Protein AF-A0A078IYN8-F1 (afdb_monomer)

InterPro domains:
  IPR001810 F-box domain [PF00646] (22-56)
  IPR036047 F-box-like domain superfamily [SSF81383] (9-56)
  IPR051304 SCF Complex F-box Domain-containing Protein [PTHR47123] (20-88)

pLDDT: m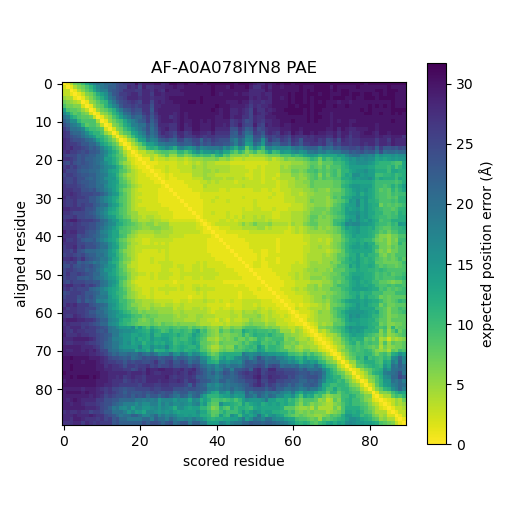ean 75.63, std 15.88, range [42.06, 94.81]

Foldseek 3Di:
DDDDDDDDDPDDDDPDVCLDPPVPDDPVVLVVVQVVCPDLVVLVVQLVSDVVSVVSRDRDVQVVDQKHWDQPPDDPPDDRPDTDIHHDDD

Structure (mmCIF, N/CA/C/O backbone):
data_AF-A0A078IYN8-F1
#
_entry.id   AF-A0A078IYN8-F1
#
loop_
_atom_site.group_PDB
_atom_site.id
_atom_site.type_symbol
_atom_site.label_atom_id
_atom_site.label_alt_id
_atom_site.label_comp_id
_atom_site.label_asym_id
_atom_site.label_entity_id
_atom_site.label_seq_id
_atom_site.pdbx_PDB_ins_code
_atom_site.Cartn_x
_atom_site.Cartn_y
_atom_site.Cartn_z
_atom_site.occupancy
_atom_site.B_iso_or_equiv
_atom_site.auth_seq_id
_atom_site.auth_comp_id
_atom_site.auth_asym_id
_atom_site.auth_atom_id
_atom_site.pdbx_PDB_model_num
ATOM 1 N N . MET A 1 1 ? -38.616 6.834 42.557 1.00 42.06 1 MET A N 1
ATOM 2 C CA . MET A 1 1 ? -38.661 6.454 41.132 1.00 42.06 1 MET A CA 1
ATOM 3 C C . MET A 1 1 ? -37.234 6.128 40.741 1.00 42.06 1 MET A C 1
ATOM 5 O O . MET A 1 1 ? -36.465 7.046 40.502 1.00 42.06 1 MET A O 1
ATOM 9 N N . SER A 1 2 ? -36.852 4.859 40.854 1.00 43.44 2 SER A N 1
ATOM 10 C CA . SER A 1 2 ? -35.492 4.397 40.563 1.00 43.44 2 SER A CA 1
ATOM 11 C C . SER A 1 2 ? -35.449 3.889 39.127 1.00 43.44 2 SER A C 1
ATOM 13 O O . SER A 1 2 ? -36.297 3.083 38.748 1.00 43.44 2 SER A O 1
ATOM 15 N N . GLU A 1 3 ? -34.502 4.391 38.337 1.00 53.53 3 GLU A N 1
ATOM 16 C CA . GLU A 1 3 ? -34.233 3.916 36.978 1.00 53.53 3 GLU A CA 1
ATOM 17 C C . GLU A 1 3 ? -33.755 2.453 36.972 1.00 53.53 3 GLU A C 1
ATOM 19 O O . GLU A 1 3 ? -33.043 2.047 37.898 1.00 53.53 3 GLU A O 1
ATOM 24 N N . PRO A 1 4 ? -34.093 1.649 35.946 1.00 60.03 4 PRO A N 1
ATOM 25 C CA . PRO A 1 4 ? -33.519 0.324 35.779 1.00 60.03 4 PRO A CA 1
ATOM 26 C C . PRO A 1 4 ? -32.183 0.397 35.010 1.00 60.03 4 PRO A C 1
ATOM 28 O O . PRO A 1 4 ? -32.055 1.184 34.069 1.00 60.03 4 PRO A O 1
ATOM 31 N N . PRO A 1 5 ? -31.182 -0.433 35.358 1.00 50.81 5 PRO A N 1
ATOM 32 C CA . PRO A 1 5 ? -29.902 -0.456 34.670 1.00 50.81 5 PRO A CA 1
ATOM 33 C C . PRO A 1 5 ? -29.836 -1.532 33.574 1.00 50.81 5 PRO A C 1
ATOM 35 O O . PRO A 1 5 ? -30.320 -2.642 33.751 1.00 50.81 5 PRO A O 1
ATOM 38 N N . SER A 1 6 ? -29.070 -1.199 32.530 1.00 55.69 6 SER A N 1
ATOM 39 C CA . SER A 1 6 ? -28.234 -2.082 31.697 1.00 55.69 6 SER A CA 1
ATOM 40 C C . SER A 1 6 ? -28.887 -3.204 30.890 1.00 55.69 6 SER A C 1
ATOM 42 O O . SER A 1 6 ? -29.319 -4.194 31.451 1.00 55.69 6 SER A O 1
ATOM 44 N N . GLU A 1 7 ? -28.681 -3.173 29.570 1.00 50.38 7 GLU A N 1
ATOM 45 C CA . GLU A 1 7 ? -28.389 -4.389 28.797 1.00 50.38 7 GLU A CA 1
ATOM 46 C C . GLU A 1 7 ? -27.500 -4.045 27.588 1.00 50.38 7 GLU A C 1
ATOM 48 O O . GLU A 1 7 ? -27.936 -3.516 26.565 1.00 50.38 7 GLU A O 1
ATOM 53 N N . LYS A 1 8 ? -26.196 -4.316 27.731 1.00 51.84 8 LYS A N 1
ATOM 54 C CA . LYS A 1 8 ? -25.231 -4.311 26.628 1.00 51.84 8 LYS A CA 1
ATOM 55 C C . LYS A 1 8 ? -25.544 -5.511 25.732 1.00 51.84 8 LYS A C 1
ATOM 57 O O . LYS A 1 8 ? -25.305 -6.647 26.134 1.00 51.84 8 LYS A O 1
ATOM 62 N N . LYS A 1 9 ? -26.027 -5.280 24.509 1.00 49.53 9 LYS A N 1
ATOM 63 C CA . LYS A 1 9 ? -26.115 -6.341 23.499 1.00 49.53 9 LYS A CA 1
ATOM 64 C C . LYS A 1 9 ? -24.727 -6.673 22.955 1.00 49.53 9 LYS A C 1
ATOM 66 O O . LYS A 1 9 ? -24.265 -6.069 21.994 1.00 49.53 9 LYS A O 1
ATOM 71 N N . ALA A 1 10 ? -24.092 -7.678 23.547 1.00 55.81 10 ALA A N 1
ATOM 72 C CA . ALA A 1 10 ? -23.156 -8.517 22.814 1.00 55.81 10 ALA A CA 1
ATOM 73 C C . ALA A 1 10 ? -23.977 -9.366 21.829 1.00 55.81 10 ALA A C 1
ATOM 75 O O . ALA A 1 10 ? -24.845 -10.127 22.250 1.00 55.81 10 ALA A O 1
ATOM 76 N N . SER A 1 11 ? -23.749 -9.204 20.525 1.00 52.66 11 SER A N 1
ATOM 77 C CA . SER A 1 11 ? -24.328 -10.087 19.504 1.00 52.66 11 SER A CA 1
ATOM 78 C C . SER A 1 11 ? -23.228 -10.965 18.923 1.00 52.66 11 SER A C 1
ATOM 80 O O . SER A 1 11 ? -22.184 -10.476 18.496 1.00 52.66 11 SER A O 1
ATOM 82 N N . LEU A 1 12 ? -23.478 -12.271 18.990 1.00 53.50 12 LEU A N 1
ATOM 83 C CA . LEU A 1 12 ? -22.589 -13.369 18.646 1.00 53.50 12 LEU A CA 1
ATOM 84 C C . LEU A 1 12 ? -22.318 -13.476 17.135 1.00 53.50 12 LEU A C 1
ATOM 86 O O . LEU A 1 12 ? -23.240 -13.497 16.328 1.00 53.50 12 LEU A O 1
ATOM 90 N N . SER A 1 13 ? -21.034 -13.647 16.809 1.00 53.03 13 SER A N 1
ATOM 91 C CA . SER A 1 13 ? -20.460 -14.717 15.973 1.00 53.03 13 SER A CA 1
ATOM 92 C C . SER A 1 13 ? -21.348 -15.343 14.877 1.00 53.03 13 SER A C 1
ATOM 94 O O . SER A 1 13 ? -21.958 -16.391 15.089 1.00 53.03 13 SER A O 1
ATOM 96 N N . SER A 1 14 ? -21.262 -14.805 13.658 1.00 52.34 14 SER A N 1
ATOM 97 C CA . SER A 1 14 ? -21.426 -15.588 12.423 1.00 52.34 14 SER A CA 1
ATOM 98 C C . SER A 1 14 ? -20.062 -16.146 12.022 1.00 52.34 14 SER A C 1
ATOM 100 O O . SER A 1 14 ? -19.112 -15.376 11.888 1.00 52.34 14 SER A O 1
ATOM 102 N N . SER A 1 15 ? -19.955 -17.457 11.789 1.00 57.31 15 SER A N 1
ATOM 103 C CA . SER A 1 15 ? -18.751 -18.108 11.248 1.00 57.31 15 SER A CA 1
ATOM 104 C C . SER A 1 15 ? -18.569 -17.798 9.752 1.00 57.31 15 SER A C 1
ATOM 106 O O . SER A 1 15 ? -18.544 -18.687 8.902 1.00 57.31 15 SER A O 1
ATOM 108 N N . SER A 1 16 ? -18.479 -16.511 9.424 1.00 58.09 16 SER A N 1
ATOM 109 C CA . SER A 1 16 ? -17.760 -16.037 8.246 1.00 58.09 16 SER A CA 1
ATOM 110 C C . SER A 1 16 ? -16.299 -16.432 8.437 1.00 58.09 16 SER A C 1
ATOM 112 O O . SER A 1 16 ? -15.856 -16.506 9.585 1.00 58.09 16 SER A O 1
ATOM 114 N N . SER A 1 17 ? -15.532 -16.674 7.370 1.00 59.62 17 SER A N 1
ATOM 115 C CA . SER A 1 17 ? -14.072 -16.704 7.503 1.00 59.62 17 SER A CA 1
ATOM 116 C C . SER A 1 17 ? -13.679 -15.485 8.339 1.00 59.62 17 SER A C 1
ATOM 118 O O . SER A 1 17 ? -14.008 -14.353 7.976 1.00 59.62 17 SER A O 1
ATOM 120 N N . MET A 1 18 ? -13.158 -15.721 9.547 1.00 70.19 18 MET A N 1
ATOM 121 C CA . MET A 1 18 ? -12.839 -14.647 10.478 1.00 70.19 18 MET A CA 1
ATOM 122 C C . MET A 1 18 ? -11.614 -13.963 9.899 1.00 70.19 18 MET A C 1
ATOM 124 O O . MET A 1 18 ? -10.487 -14.311 10.236 1.00 70.19 18 MET A O 1
ATOM 128 N N . VAL A 1 19 ? -11.832 -13.058 8.945 1.00 75.00 19 VAL A N 1
ATOM 129 C CA . VAL A 1 19 ? -10.800 -12.133 8.513 1.00 75.00 19 VAL A CA 1
ATOM 130 C C . VAL A 1 19 ? -10.439 -11.368 9.780 1.00 75.00 19 VAL A C 1
ATOM 132 O O . VAL A 1 19 ? -11.318 -10.713 10.348 1.00 75.00 19 VAL A O 1
ATOM 135 N N . PRO A 1 20 ? -9.210 -11.528 10.293 1.00 82.56 20 PRO A N 1
ATOM 136 C CA . PRO A 1 20 ? -8.825 -10.849 11.510 1.00 82.56 20 PRO A CA 1
ATOM 137 C C . PRO A 1 20 ? -8.944 -9.345 11.280 1.00 82.56 20 PRO A C 1
ATOM 139 O O . PRO A 1 20 ? -8.573 -8.830 10.221 1.00 82.56 20 PRO A O 1
ATOM 142 N N . ASP A 1 21 ? -9.496 -8.647 12.268 1.00 88.56 21 ASP A N 1
ATOM 143 C CA . ASP A 1 21 ? -9.626 -7.200 12.217 1.00 88.56 21 ASP A CA 1
ATOM 144 C C . ASP A 1 21 ? -8.253 -6.551 12.438 1.00 88.56 21 ASP A C 1
ATOM 146 O O . ASP A 1 21 ? -7.855 -6.218 13.554 1.00 88.56 21 ASP A O 1
ATOM 150 N N . TRP A 1 22 ? -7.504 -6.376 11.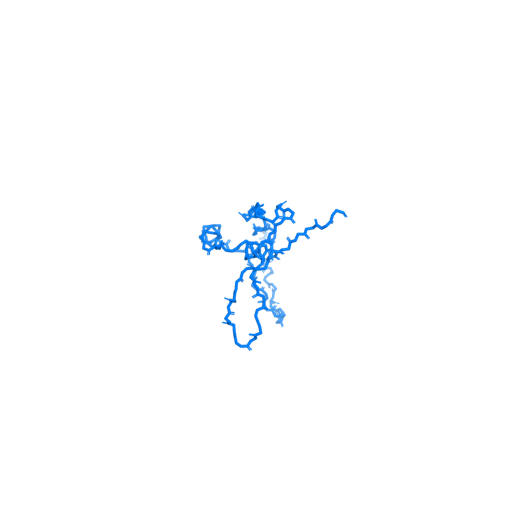347 1.00 89.94 22 TRP A N 1
ATOM 151 C CA . TRP A 1 22 ? -6.180 -5.750 11.349 1.00 89.94 22 TRP A CA 1
ATOM 152 C C . TRP A 1 22 ? -6.194 -4.273 11.764 1.00 89.94 22 TRP A C 1
ATOM 154 O O . TRP A 1 22 ? -5.121 -3.697 11.954 1.00 89.94 22 TRP A O 1
ATOM 164 N N . THR A 1 23 ? -7.373 -3.652 11.910 1.00 88.94 23 THR A N 1
ATOM 165 C CA . THR A 1 23 ? -7.488 -2.290 12.457 1.00 88.94 23 THR A CA 1
ATOM 166 C C . THR A 1 23 ? -7.220 -2.240 13.961 1.00 88.94 23 THR A C 1
ATOM 168 O O . THR A 1 23 ? -6.879 -1.180 14.474 1.00 88.94 23 THR A O 1
ATOM 171 N N . GLN A 1 24 ? -7.308 -3.379 14.657 1.00 90.25 24 GLN A N 1
ATOM 172 C CA . GLN A 1 24 ? -7.046 -3.493 16.096 1.00 90.25 24 GLN A CA 1
ATOM 173 C C . GLN A 1 24 ? -5.567 -3.725 16.425 1.00 90.25 24 GLN A C 1
ATOM 175 O O . GLN A 1 24 ? -5.212 -3.833 17.599 1.00 90.25 24 GLN A O 1
ATOM 180 N N . LEU A 1 25 ? -4.699 -3.837 15.414 1.00 91.00 25 LEU A N 1
ATOM 181 C CA . LEU A 1 25 ? -3.269 -4.002 15.642 1.00 91.00 25 LEU A CA 1
ATOM 182 C C . LEU A 1 25 ? -2.693 -2.713 16.264 1.00 91.00 25 LEU A C 1
ATOM 184 O O . LEU A 1 25 ? -2.857 -1.646 15.671 1.00 91.00 25 LEU A O 1
ATOM 188 N N . PRO A 1 26 ? -1.98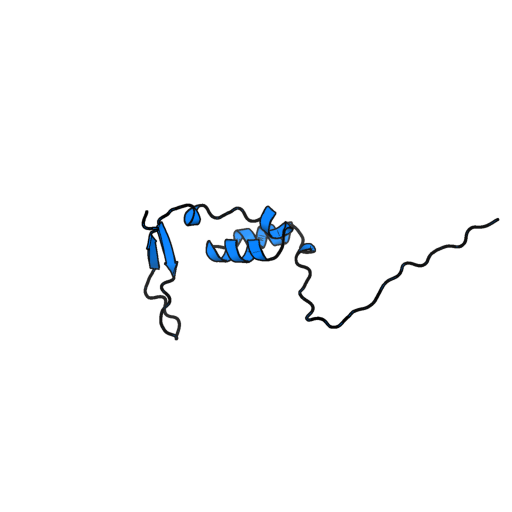9 -2.796 17.410 1.00 92.19 26 PRO A N 1
ATOM 189 C CA . PRO A 1 26 ? -1.298 -1.656 17.999 1.00 92.19 26 PRO A CA 1
ATOM 190 C C . PRO A 1 26 ? -0.336 -0.982 17.018 1.00 92.19 26 PRO A C 1
ATOM 192 O O . PRO A 1 26 ? 0.354 -1.645 16.235 1.00 92.19 26 PRO A O 1
ATOM 195 N N . GLU A 1 27 ? -0.263 0.343 17.091 1.00 90.25 27 GLU A N 1
ATOM 196 C CA . GLU A 1 27 ? 0.539 1.156 16.179 1.00 90.25 27 GLU A CA 1
ATOM 197 C C . GLU A 1 27 ? 2.042 0.856 16.307 1.00 90.25 27 GLU A C 1
ATOM 199 O O . GLU A 1 27 ? 2.772 0.897 15.316 1.00 90.25 27 GLU A O 1
ATOM 204 N N . GLU A 1 28 ? 2.511 0.470 17.493 1.00 92.94 28 GLU A N 1
ATOM 205 C CA . GLU A 1 28 ? 3.899 0.077 17.740 1.00 92.94 28 GLU A CA 1
ATOM 206 C C . GLU A 1 28 ? 4.277 -1.175 16.938 1.00 92.94 28 GLU A C 1
ATOM 208 O O . GLU A 1 28 ? 5.350 -1.236 16.335 1.00 92.94 28 GLU A O 1
ATOM 213 N N . LEU A 1 29 ? 3.375 -2.161 16.866 1.00 93.38 29 LEU A N 1
ATOM 214 C CA . LEU A 1 29 ? 3.589 -3.366 16.061 1.00 93.38 29 LEU A CA 1
ATOM 215 C C . LEU A 1 29 ? 3.549 -3.046 14.568 1.00 93.38 29 LEU A C 1
ATOM 217 O O . LEU A 1 29 ? 4.331 -3.602 13.797 1.00 93.38 29 LEU A O 1
ATOM 221 N N . LEU A 1 30 ? 2.675 -2.127 14.158 1.00 92.31 30 LEU A N 1
ATOM 222 C CA . LEU A 1 30 ? 2.576 -1.684 12.772 1.00 92.31 30 LEU A CA 1
ATOM 223 C C . LEU A 1 30 ? 3.875 -1.010 12.295 1.00 92.31 30 LEU A C 1
ATOM 225 O O . LEU A 1 30 ? 4.335 -1.272 11.182 1.00 92.31 30 LEU A O 1
ATOM 229 N N . HIS A 1 31 ? 4.508 -0.212 13.159 1.00 91.06 31 HIS A N 1
ATOM 230 C CA . HIS A 1 31 ? 5.827 0.372 12.907 1.00 91.06 31 HIS A CA 1
ATOM 231 C C . HIS A 1 31 ? 6.931 -0.687 12.831 1.00 91.06 31 HIS A C 1
ATOM 233 O O . HIS A 1 31 ? 7.743 -0.653 11.909 1.00 91.06 31 HIS A O 1
ATOM 239 N N . ILE A 1 32 ? 6.925 -1.685 13.719 1.00 93.88 32 ILE A N 1
ATOM 240 C CA . ILE A 1 32 ? 7.892 -2.793 13.649 1.00 93.88 32 ILE A CA 1
ATOM 241 C C . ILE A 1 32 ? 7.748 -3.559 12.327 1.00 93.88 32 ILE A C 1
ATOM 243 O O . ILE A 1 32 ? 8.750 -3.868 11.684 1.00 93.88 32 ILE A O 1
ATOM 247 N N . ILE A 1 33 ? 6.517 -3.840 11.886 1.00 93.00 33 ILE A N 1
ATOM 248 C CA . ILE A 1 33 ? 6.256 -4.498 10.596 1.00 93.00 33 ILE A CA 1
ATOM 249 C C . ILE A 1 33 ? 6.799 -3.645 9.445 1.00 93.00 33 ILE A C 1
ATOM 251 O O . ILE A 1 33 ? 7.470 -4.171 8.558 1.00 93.00 33 ILE A O 1
ATOM 255 N N . LYS A 1 34 ? 6.559 -2.331 9.474 1.00 89.12 34 LYS A N 1
ATOM 256 C CA . LYS A 1 34 ? 7.093 -1.374 8.495 1.00 89.12 34 LYS A CA 1
ATOM 257 C C . LYS A 1 34 ? 8.605 -1.431 8.374 1.00 89.12 34 LYS A C 1
ATOM 259 O O . LYS A 1 34 ? 9.098 -1.502 7.253 1.00 89.12 34 LYS A O 1
ATOM 264 N N . ASP A 1 35 ? 9.318 -1.496 9.487 1.00 90.31 35 ASP A N 1
ATOM 265 C CA . ASP A 1 35 ? 10.783 -1.546 9.480 1.00 90.31 35 ASP A CA 1
ATOM 266 C C . ASP A 1 35 ? 11.343 -2.897 9.005 1.00 90.31 35 ASP A C 1
ATOM 268 O O . ASP A 1 35 ? 12.527 -3.003 8.682 1.00 90.31 35 ASP A O 1
ATOM 272 N N . LYS A 1 36 ? 10.513 -3.947 8.954 1.00 91.62 36 LYS A N 1
ATOM 273 C CA . LYS A 1 36 ? 10.884 -5.273 8.428 1.00 91.62 36 LYS A CA 1
ATOM 274 C C . LYS A 1 36 ? 10.489 -5.482 6.965 1.00 91.62 36 LYS A C 1
ATOM 276 O O . LYS A 1 36 ? 10.886 -6.477 6.362 1.00 91.62 36 LYS A O 1
ATOM 281 N N . LEU A 1 37 ? 9.720 -4.569 6.376 1.00 89.56 37 LEU A N 1
ATOM 282 C CA . LEU A 1 37 ? 9.283 -4.650 4.984 1.00 89.56 37 LEU A CA 1
ATOM 283 C C . LEU A 1 37 ? 10.347 -4.060 4.050 1.00 89.56 37 LEU A C 1
ATOM 285 O O . LEU A 1 37 ? 10.267 -2.909 3.636 1.00 89.56 37 LEU A O 1
ATOM 289 N N . GLU A 1 38 ? 11.334 -4.877 3.684 1.00 82.94 38 GLU A N 1
ATOM 290 C CA . GLU A 1 38 ? 12.443 -4.449 2.814 1.00 82.94 38 GLU A CA 1
ATOM 291 C C . GLU A 1 38 ? 12.014 -4.215 1.353 1.00 82.94 38 GLU A C 1
ATOM 293 O O . GLU A 1 38 ? 12.566 -3.362 0.658 1.00 82.94 38 GLU A O 1
ATOM 298 N N . HIS A 1 39 ? 11.017 -4.961 0.863 1.00 84.38 39 HIS A N 1
ATOM 299 C CA . HIS A 1 39 ? 10.601 -4.908 -0.539 1.00 84.38 39 HIS A CA 1
ATOM 300 C C . HIS A 1 39 ? 9.416 -3.961 -0.764 1.00 84.38 39 HIS A C 1
ATOM 302 O O . HIS A 1 39 ? 8.385 -4.064 -0.093 1.00 84.38 39 HIS A O 1
ATOM 308 N N . CYS A 1 40 ? 9.512 -3.085 -1.772 1.00 85.75 40 CYS A N 1
ATOM 309 C CA . CYS A 1 40 ? 8.479 -2.085 -2.069 1.00 85.75 40 CYS A CA 1
ATOM 310 C C . CYS A 1 40 ? 7.106 -2.699 -2.392 1.00 85.75 40 CYS A C 1
ATOM 312 O O . CYS A 1 40 ? 6.083 -2.114 -2.041 1.00 85.75 40 CYS A O 1
ATOM 314 N N . PHE A 1 41 ? 7.057 -3.895 -2.986 1.00 86.44 41 PHE A N 1
ATOM 315 C CA . PHE A 1 41 ? 5.794 -4.599 -3.234 1.00 86.44 41 PHE A CA 1
ATOM 316 C C . PHE A 1 41 ? 5.114 -5.038 -1.943 1.00 86.44 41 PHE A C 1
ATOM 318 O O . PHE A 1 41 ? 3.898 -4.903 -1.818 1.00 86.44 41 PHE A O 1
ATOM 325 N N . ASN A 1 42 ? 5.882 -5.456 -0.935 1.00 89.56 42 ASN A N 1
ATOM 326 C CA . ASN A 1 42 ? 5.309 -5.822 0.355 1.00 89.56 42 ASN A CA 1
ATOM 327 C C . ASN A 1 42 ? 4.664 -4.600 1.033 1.00 89.56 42 ASN A C 1
ATOM 329 O O . ASN A 1 42 ? 3.608 -4.729 1.649 1.00 89.56 42 ASN A O 1
ATOM 333 N N . VAL A 1 43 ? 5.224 -3.399 0.835 1.00 91.31 43 VAL A N 1
ATOM 334 C CA . VAL A 1 43 ? 4.611 -2.135 1.284 1.00 91.31 43 VAL A CA 1
ATOM 335 C C . VAL A 1 43 ? 3.273 -1.881 0.575 1.00 91.31 43 VAL A C 1
ATOM 337 O O . VAL A 1 43 ? 2.306 -1.473 1.215 1.00 91.31 43 VAL A O 1
ATOM 340 N N . ILE A 1 44 ? 3.163 -2.157 -0.729 1.00 91.38 44 ILE A N 1
ATOM 341 C CA . ILE A 1 44 ? 1.892 -2.034 -1.469 1.00 91.38 44 ILE A CA 1
ATOM 342 C C . ILE A 1 44 ? 0.841 -3.026 -0.963 1.00 91.38 44 ILE A C 1
ATOM 344 O O . ILE A 1 44 ? -0.317 -2.646 -0.757 1.00 91.38 44 ILE A O 1
ATOM 348 N N . HIS A 1 45 ? 1.238 -4.273 -0.717 1.00 91.94 45 HIS A N 1
ATOM 349 C CA . HIS A 1 45 ? 0.349 -5.283 -0.151 1.00 91.94 45 HIS A CA 1
ATOM 350 C C . HIS A 1 45 ? -0.130 -4.884 1.249 1.00 91.94 45 HIS A C 1
ATOM 352 O O . HIS A 1 45 ? -1.332 -4.908 1.506 1.00 91.94 45 HIS A O 1
ATOM 358 N N . ALA A 1 46 ? 0.770 -4.403 2.112 1.00 93.50 46 ALA A N 1
ATOM 359 C CA . ALA A 1 46 ? 0.430 -3.906 3.446 1.00 93.50 46 ALA A CA 1
ATOM 360 C C . ALA A 1 46 ? -0.582 -2.745 3.392 1.00 93.50 46 ALA A C 1
ATOM 362 O O . ALA A 1 46 ? -1.574 -2.738 4.118 1.00 93.50 46 ALA A O 1
ATOM 363 N N . ARG A 1 47 ? -0.409 -1.796 2.463 1.00 93.38 47 ARG A N 1
ATOM 364 C CA . ARG A 1 47 ? -1.355 -0.679 2.250 1.00 93.38 47 ARG A CA 1
ATOM 365 C C . ARG A 1 47 ? -2.750 -1.118 1.799 1.00 93.38 47 ARG A C 1
ATOM 367 O O . ARG A 1 47 ? -3.675 -0.312 1.868 1.00 93.38 47 ARG A O 1
ATOM 374 N N . SER A 1 48 ? -2.900 -2.350 1.318 1.00 92.56 48 SER A N 1
ATOM 375 C CA . SER A 1 48 ? -4.176 -2.907 0.853 1.00 92.56 48 SER A CA 1
ATOM 376 C C . SER A 1 48 ? -4.948 -3.645 1.954 1.00 92.56 48 SER A C 1
ATOM 378 O O . SER A 1 48 ? -6.078 -4.055 1.713 1.00 92.56 48 SE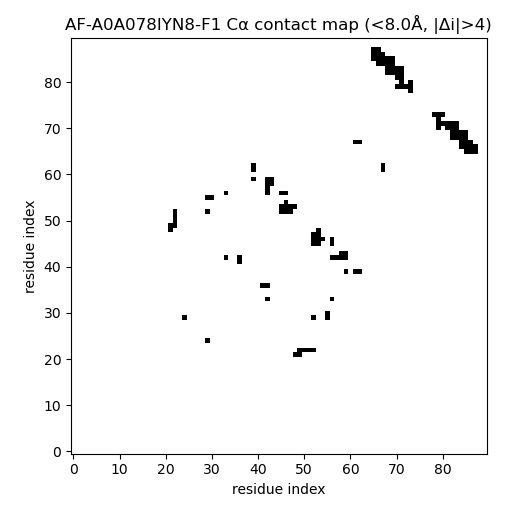R A O 1
ATOM 380 N N . VAL A 1 49 ? -4.367 -3.799 3.152 1.00 92.62 49 VAL A N 1
ATOM 381 C CA . VAL A 1 49 ? -4.985 -4.511 4.285 1.00 92.62 49 VAL A CA 1
ATOM 382 C C . VAL A 1 49 ? -6.186 -3.744 4.840 1.00 92.62 49 VAL A C 1
ATOM 384 O O . VAL A 1 49 ? -7.291 -4.275 4.901 1.00 92.62 49 VAL A O 1
ATOM 387 N N . CYS A 1 50 ? -5.985 -2.489 5.246 1.00 92.19 50 CYS A N 1
ATOM 388 C CA . CYS A 1 50 ? -7.042 -1.605 5.736 1.00 92.19 50 CYS A CA 1
ATOM 389 C C . CYS A 1 50 ? -6.603 -0.131 5.659 1.00 92.19 50 CYS A C 1
ATOM 391 O O . CYS A 1 50 ? -5.462 0.183 5.308 1.00 92.19 50 CYS A O 1
ATOM 393 N N . THR A 1 51 ? -7.504 0.796 5.993 1.00 90.56 51 THR A N 1
ATOM 394 C CA . THR A 1 51 ? -7.230 2.245 5.962 1.00 90.56 51 THR A CA 1
ATOM 395 C C . THR A 1 51 ? -6.160 2.674 6.967 1.00 90.56 51 THR A C 1
ATOM 397 O O . THR A 1 51 ? -5.316 3.491 6.610 1.00 90.56 51 THR A O 1
ATOM 400 N N . SER A 1 52 ? -6.153 2.092 8.172 1.00 90.88 52 SER A N 1
ATOM 401 C CA . SER A 1 52 ? -5.142 2.360 9.209 1.00 90.88 52 SER A CA 1
ATOM 402 C C . SER A 1 52 ? -3.733 1.975 8.736 1.00 90.88 52 SER A C 1
ATOM 404 O O . SER A 1 52 ? -2.808 2.786 8.785 1.00 90.88 52 SER A O 1
ATOM 406 N N . TRP A 1 53 ? -3.578 0.792 8.135 1.00 94.81 53 TRP A N 1
ATOM 407 C CA . TRP A 1 53 ? -2.307 0.386 7.535 1.00 94.81 53 TRP A CA 1
ATOM 408 C C . TRP A 1 53 ? -1.915 1.348 6.412 1.00 94.81 53 TRP A C 1
ATOM 410 O O . TRP A 1 53 ? -0.797 1.863 6.376 1.00 94.81 53 TRP A O 1
ATOM 420 N N . ARG A 1 54 ? -2.852 1.679 5.519 1.00 93.25 54 ARG A N 1
ATOM 421 C CA . ARG A 1 54 ? -2.598 2.612 4.415 1.00 93.25 54 ARG A CA 1
ATOM 422 C C . ARG A 1 54 ? -2.087 3.982 4.875 1.00 93.25 54 ARG A C 1
ATOM 424 O O . ARG A 1 54 ? -1.306 4.578 4.133 1.00 93.25 54 ARG A O 1
ATOM 431 N N . SER A 1 55 ? -2.506 4.478 6.043 1.00 90.94 55 SER A N 1
ATOM 432 C CA . SER A 1 55 ? -1.979 5.726 6.616 1.00 90.94 55 SER A CA 1
ATOM 433 C C . SER A 1 55 ? -0.563 5.592 7.183 1.00 90.94 55 SER A C 1
ATOM 435 O O . SER A 1 55 ? 0.211 6.539 7.079 1.00 90.94 55 SER A O 1
ATOM 437 N N . THR A 1 56 ? -0.188 4.433 7.725 1.00 91.75 56 THR A N 1
ATOM 438 C CA . THR A 1 56 ? 1.135 4.218 8.345 1.00 91.75 56 THR A CA 1
ATOM 439 C C . THR A 1 56 ? 2.230 3.892 7.324 1.00 91.75 56 THR A C 1
ATOM 441 O O . THR A 1 56 ? 3.399 4.272 7.494 1.00 91.75 56 THR A O 1
ATOM 444 N N . PHE A 1 57 ? 1.863 3.209 6.236 1.00 92.38 57 PHE A N 1
ATOM 445 C CA . PHE A 1 57 ? 2.770 2.838 5.150 1.00 92.38 57 PHE A CA 1
ATOM 446 C C . PHE A 1 57 ? 2.758 3.899 4.031 1.00 92.38 57 PHE A C 1
ATOM 448 O O . PHE A 1 57 ? 1.797 3.964 3.249 1.00 92.38 57 PHE A O 1
ATOM 455 N N . PRO A 1 58 ? 3.820 4.721 3.893 1.00 90.50 58 PRO A N 1
ATOM 456 C CA . PRO A 1 58 ? 3.918 5.670 2.790 1.00 90.50 58 PRO A CA 1
ATOM 457 C C . PRO A 1 58 ? 3.991 4.937 1.445 1.00 90.50 58 PRO A C 1
ATOM 459 O O . PRO A 1 58 ? 4.408 3.780 1.364 1.00 90.50 58 PRO A O 1
ATOM 462 N N . PHE A 1 59 ? 3.576 5.608 0.367 1.00 89.44 59 PHE A N 1
ATOM 463 C CA . PHE A 1 59 ? 3.736 5.040 -0.971 1.00 89.44 59 PHE A CA 1
ATOM 464 C C . PHE A 1 59 ? 5.237 4.926 -1.296 1.00 89.44 59 PHE A C 1
ATOM 466 O O . PHE A 1 59 ? 5.959 5.910 -1.128 1.00 89.44 59 PHE A O 1
ATOM 473 N N . PRO A 1 60 ? 5.728 3.759 -1.747 1.00 87.81 60 PRO A N 1
ATOM 474 C CA . PRO A 1 60 ? 7.145 3.579 -2.027 1.00 87.81 60 PRO A CA 1
ATOM 475 C C . PRO A 1 60 ? 7.579 4.453 -3.209 1.00 87.81 60 PRO A C 1
ATOM 477 O O . PRO A 1 60 ? 7.073 4.316 -4.322 1.00 87.81 60 PRO A O 1
ATOM 480 N N . HIS A 1 61 ? 8.565 5.322 -2.977 1.00 84.75 61 HIS A N 1
ATOM 481 C CA . HIS A 1 61 ? 9.107 6.217 -4.005 1.00 84.75 61 HIS A CA 1
ATOM 482 C C . HIS A 1 61 ? 9.673 5.472 -5.220 1.00 84.75 61 HIS A C 1
ATOM 484 O O . HIS A 1 61 ? 9.601 5.986 -6.333 1.00 84.75 61 HIS A O 1
ATOM 490 N N . SER A 1 62 ? 10.181 4.250 -5.038 1.00 79.81 62 SER A N 1
ATOM 491 C CA . SER A 1 62 ? 10.700 3.425 -6.135 1.00 79.81 62 SER A CA 1
ATOM 492 C C . SER A 1 62 ? 9.648 3.084 -7.195 1.00 79.81 62 SER A C 1
ATOM 494 O O . SER A 1 62 ? 10.010 2.873 -8.345 1.00 79.81 62 SER A O 1
ATOM 496 N N . LEU A 1 63 ? 8.357 3.084 -6.840 1.00 81.00 63 LEU A N 1
ATOM 497 C CA . LEU A 1 63 ? 7.250 2.855 -7.778 1.00 81.00 63 LEU A CA 1
ATOM 498 C C . LEU A 1 63 ? 6.689 4.147 -8.390 1.00 81.00 63 LEU A C 1
ATOM 500 O O . LEU A 1 63 ? 5.813 4.085 -9.247 1.00 81.00 63 LEU A O 1
ATOM 504 N N . LEU A 1 64 ? 7.162 5.319 -7.952 1.00 83.19 64 LEU A N 1
ATOM 505 C CA . LEU A 1 64 ? 6.883 6.584 -8.642 1.00 83.19 64 LEU A CA 1
ATOM 506 C C . LEU A 1 64 ? 7.770 6.749 -9.880 1.00 83.19 64 LEU A C 1
ATOM 508 O O . LEU A 1 64 ? 7.457 7.547 -10.761 1.00 83.19 64 LEU A O 1
ATOM 512 N N . CYS A 1 65 ? 8.876 6.005 -9.941 1.00 80.06 65 CYS A N 1
ATOM 513 C CA . CYS A 1 65 ? 9.734 5.971 -11.107 1.00 80.06 65 CYS A CA 1
ATOM 514 C C . CYS A 1 65 ? 9.007 5.256 -12.263 1.00 80.06 65 CYS A C 1
ATOM 516 O O . CYS A 1 65 ? 8.449 4.177 -12.053 1.00 80.06 65 CYS A O 1
ATOM 518 N N . PRO A 1 66 ? 9.037 5.799 -13.494 1.00 75.94 66 PRO A N 1
ATOM 519 C CA . PRO A 1 66 ? 8.507 5.109 -14.673 1.00 75.94 66 PRO A CA 1
ATOM 520 C C . PRO A 1 66 ? 9.297 3.842 -15.039 1.00 75.94 66 PRO A C 1
ATOM 522 O O . PRO A 1 66 ? 8.852 3.085 -15.899 1.00 75.94 66 PRO A O 1
ATOM 525 N N . SER A 1 67 ? 10.443 3.626 -14.389 1.00 75.81 67 SER A N 1
ATOM 526 C CA . SER A 1 67 ? 11.309 2.460 -14.499 1.00 75.81 67 SER A CA 1
ATOM 527 C C . SER A 1 67 ? 11.458 1.822 -13.119 1.00 75.81 67 SER A C 1
ATOM 529 O O . SER A 1 67 ? 11.976 2.452 -12.192 1.00 75.81 67 SER A O 1
ATOM 531 N N . TYR A 1 68 ? 10.979 0.590 -12.954 1.00 74.06 68 TYR A N 1
ATOM 532 C CA . TYR A 1 68 ? 11.158 -0.167 -11.715 1.00 74.06 68 TYR A CA 1
ATOM 533 C C . TYR A 1 68 ? 11.540 -1.614 -12.000 1.00 74.06 68 TYR A C 1
ATOM 535 O O . TYR A 1 68 ? 11.105 -2.232 -12.971 1.00 74.06 68 TYR A O 1
ATOM 543 N N . SER A 1 69 ? 12.363 -2.159 -11.112 1.00 72.69 69 SER A N 1
ATOM 544 C CA . SER A 1 69 ? 12.842 -3.529 -11.188 1.00 72.69 69 SER A CA 1
ATOM 545 C C . SER A 1 69 ? 11.912 -4.463 -10.420 1.00 72.69 69 SER A C 1
ATOM 547 O O . SER A 1 69 ? 11.784 -4.373 -9.199 1.00 72.69 69 SER A O 1
ATOM 549 N N . LEU A 1 70 ? 11.269 -5.373 -11.140 1.00 73.50 70 LEU A N 1
ATOM 550 C CA . LEU A 1 70 ? 10.565 -6.519 -10.587 1.00 73.50 70 LEU A CA 1
ATOM 551 C C . LEU A 1 70 ? 11.534 -7.667 -10.320 1.00 73.50 70 LEU A C 1
ATOM 553 O O . LEU A 1 70 ? 12.485 -7.855 -11.082 1.00 73.50 70 LEU A O 1
ATOM 557 N N . PRO A 1 71 ? 11.282 -8.498 -9.299 1.00 67.25 71 PRO A N 1
ATOM 558 C CA . PRO A 1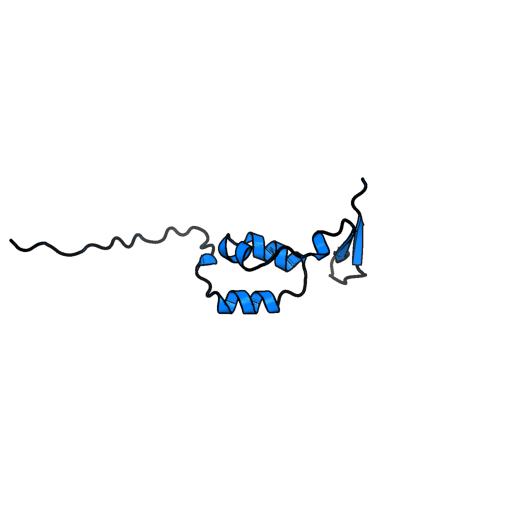 71 ? 11.849 -9.837 -9.274 1.00 67.25 71 PRO A CA 1
ATOM 559 C C . PRO A 1 71 ? 11.515 -10.526 -10.601 1.00 67.25 71 PRO A C 1
ATOM 561 O O . PRO A 1 71 ? 10.354 -10.541 -11.014 1.00 67.25 71 PRO A O 1
ATOM 564 N N . ALA A 1 72 ? 12.514 -11.067 -11.302 1.00 65.00 72 ALA A N 1
ATOM 565 C CA . ALA A 1 72 ? 12.227 -11.874 -12.478 1.00 65.00 72 ALA A CA 1
ATOM 566 C C . ALA A 1 72 ? 11.429 -13.105 -12.022 1.00 65.00 72 ALA A C 1
ATOM 568 O O . ALA A 1 72 ? 11.918 -13.891 -11.205 1.00 65.00 72 ALA A O 1
ATOM 569 N N . PHE A 1 73 ? 10.203 -13.257 -12.528 1.00 60.75 73 PHE A N 1
ATOM 570 C CA . PHE A 1 73 ? 9.407 -14.462 -12.321 1.00 60.75 73 PHE A CA 1
ATOM 571 C C . PHE A 1 73 ? 10.131 -15.620 -13.017 1.00 60.75 73 PHE A C 1
ATOM 573 O O . PHE A 1 73 ? 10.049 -15.779 -14.231 1.00 60.75 73 PHE A O 1
ATOM 580 N N . GLY A 1 74 ? 10.935 -16.365 -12.261 1.00 58.62 74 GLY A N 1
ATOM 581 C CA . GLY A 1 74 ? 11.535 -17.606 -12.733 1.00 58.62 74 GLY A CA 1
ATOM 582 C C . GLY A 1 74 ? 10.509 -18.734 -12.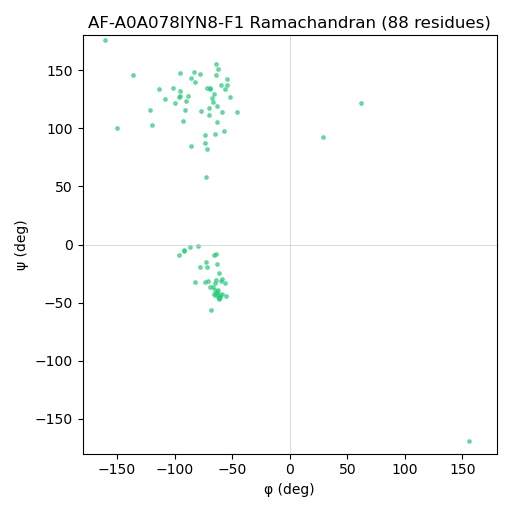700 1.00 58.62 74 GLY A C 1
ATOM 583 O O . GLY A 1 74 ? 9.661 -18.767 -11.805 1.00 58.62 74 GLY A O 1
ATOM 584 N N . ASP A 1 75 ? 10.608 -19.667 -13.649 1.00 58.47 75 ASP A N 1
ATOM 585 C CA . ASP A 1 75 ? 9.871 -20.929 -13.587 1.00 58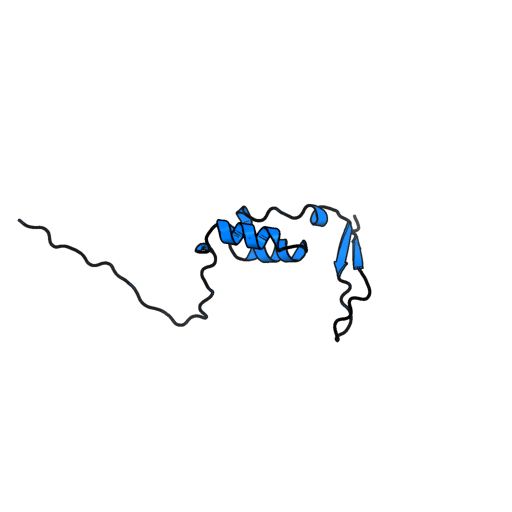.47 75 ASP A CA 1
ATOM 586 C C . ASP A 1 75 ? 10.163 -21.635 -12.256 1.00 58.47 75 ASP A C 1
ATOM 588 O O . ASP A 1 75 ? 11.303 -21.671 -11.785 1.00 58.47 75 ASP A O 1
ATOM 592 N N . PHE A 1 76 ? 9.122 -22.190 -11.636 1.00 47.78 76 PHE A N 1
ATOM 593 C CA . PHE A 1 76 ? 9.254 -23.012 -10.436 1.00 47.78 76 PHE A CA 1
ATOM 594 C C . PHE A 1 76 ? 10.213 -24.193 -10.712 1.00 47.78 76 PHE A C 1
ATOM 596 O O . PHE A 1 76 ? 10.046 -24.856 -11.738 1.00 47.78 76 PHE A O 1
ATOM 603 N N . PRO A 1 77 ? 11.190 -24.516 -9.837 1.00 61.31 77 PRO A N 1
ATOM 604 C CA . PRO A 1 77 ? 11.396 -24.045 -8.466 1.00 61.31 77 PRO A CA 1
ATOM 605 C C . PRO A 1 77 ? 12.110 -22.685 -8.397 1.00 61.31 77 PRO A C 1
ATOM 607 O O . PRO A 1 77 ? 13.046 -22.417 -9.145 1.00 61.31 77 PRO A O 1
ATOM 610 N N . TYR A 1 78 ? 11.660 -21.833 -7.468 1.00 60.69 78 TYR A N 1
ATOM 611 C CA . TYR A 1 78 ? 12.068 -20.430 -7.327 1.00 60.69 78 TYR A CA 1
ATOM 612 C C . TYR A 1 78 ? 13.585 -20.268 -7.139 1.00 60.69 78 TYR A C 1
ATOM 614 O O . TYR A 1 78 ? 14.118 -20.365 -6.035 1.00 60.69 78 TYR A O 1
ATOM 622 N N . VAL A 1 79 ? 14.271 -19.969 -8.239 1.00 50.94 79 VAL A N 1
ATOM 623 C CA . VAL A 1 79 ? 15.623 -19.412 -8.262 1.00 50.94 79 VAL A CA 1
ATOM 624 C C . VAL A 1 79 ? 15.492 -18.072 -8.971 1.00 50.94 79 VAL A C 1
ATOM 626 O O . VAL A 1 79 ? 15.326 -18.036 -10.190 1.00 50.94 79 VAL A O 1
ATOM 629 N N . SER A 1 80 ? 15.500 -16.959 -8.230 1.00 59.62 80 SER A N 1
ATOM 630 C CA . SER A 1 80 ? 15.454 -15.632 -8.852 1.00 59.62 80 SER A CA 1
ATOM 631 C C . SER A 1 80 ? 16.712 -15.449 -9.706 1.00 59.62 80 SER A C 1
ATOM 633 O O . SER A 1 80 ? 17.807 -15.270 -9.173 1.00 59.62 80 SER A O 1
ATOM 635 N N . LYS A 1 81 ? 16.577 -15.519 -11.034 1.00 59.16 81 LYS A N 1
ATOM 636 C CA . LYS A 1 81 ? 17.714 -15.382 -11.964 1.00 59.16 81 LYS A CA 1
ATOM 637 C C . LYS A 1 81 ? 18.136 -13.924 -12.195 1.00 59.16 81 LYS A C 1
ATOM 639 O O . LYS A 1 81 ? 19.095 -13.684 -12.918 1.00 59.16 81 LYS A O 1
ATOM 644 N N . GLY A 1 82 ? 17.444 -12.958 -11.586 1.00 63.88 82 GLY A N 1
ATOM 645 C CA . GLY A 1 82 ? 17.763 -11.537 -11.681 1.00 63.88 82 GLY A CA 1
ATOM 646 C C . GLY A 1 82 ? 16.558 -10.632 -11.427 1.00 63.88 82 GLY A C 1
ATOM 647 O O . GLY A 1 82 ? 15.499 -11.082 -10.984 1.00 63.88 82 GLY A O 1
ATOM 648 N N . LEU A 1 83 ? 16.739 -9.348 -11.723 1.00 65.50 83 LEU A N 1
ATOM 649 C CA . LEU A 1 83 ? 15.693 -8.329 -11.730 1.00 65.50 83 LEU A CA 1
ATOM 650 C C . LEU A 1 83 ? 15.256 -8.061 -13.183 1.00 65.50 83 LEU A C 1
ATOM 652 O O . LEU A 1 83 ? 16.103 -7.916 -14.060 1.00 65.50 83 LEU A O 1
ATOM 656 N N . CYS A 1 84 ? 13.950 -7.995 -13.438 1.00 62.47 84 CYS A N 1
ATOM 657 C CA . 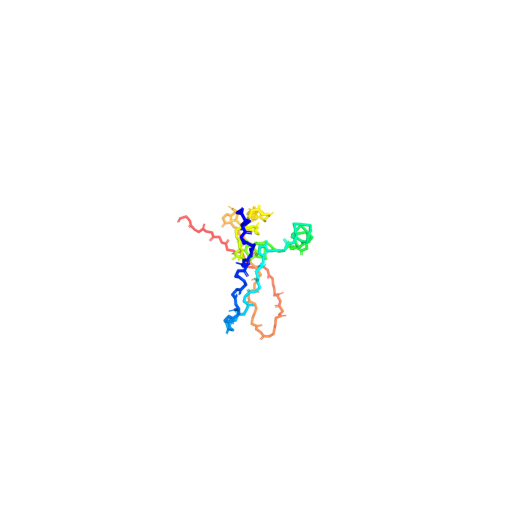CYS A 1 84 ? 13.357 -7.573 -14.708 1.00 62.47 84 CYS A CA 1
ATOM 658 C C . CYS A 1 84 ? 12.904 -6.115 -14.584 1.00 62.47 84 CYS A C 1
ATOM 660 O O . CYS A 1 84 ? 12.106 -5.802 -13.706 1.00 62.47 84 CYS A O 1
ATOM 662 N N . THR A 1 85 ? 13.396 -5.212 -15.429 1.00 70.56 85 THR A N 1
ATOM 663 C CA . THR A 1 85 ? 12.989 -3.800 -15.388 1.00 70.56 85 THR A CA 1
ATOM 664 C C . THR A 1 85 ? 11.783 -3.577 -16.292 1.00 70.56 85 THR A C 1
ATOM 666 O O . THR A 1 85 ? 11.839 -3.876 -17.483 1.00 70.56 85 THR A O 1
ATOM 669 N N . LEU A 1 86 ? 10.695 -3.053 -15.728 1.00 71.62 86 LEU A N 1
ATOM 670 C CA . LEU A 1 86 ? 9.549 -2.574 -16.494 1.00 71.62 86 LEU A CA 1
ATOM 671 C C . LEU A 1 86 ? 9.675 -1.070 -16.697 1.00 71.62 86 LEU A C 1
ATOM 673 O O . LEU A 1 86 ? 9.812 -0.324 -15.728 1.00 71.62 86 LEU A O 1
ATOM 677 N N . GLU A 1 87 ? 9.580 -0.639 -17.952 1.00 75.56 87 GLU A N 1
ATOM 678 C CA . GLU A 1 87 ? 9.526 0.769 -18.326 1.00 75.56 87 GLU A CA 1
ATOM 679 C C . GLU A 1 87 ? 8.161 1.101 -18.917 1.00 75.56 87 GLU A C 1
ATOM 681 O O . GLU A 1 87 ? 7.627 0.378 -19.763 1.00 75.56 87 GLU A O 1
ATOM 686 N N . LYS A 1 88 ? 7.577 2.211 -18.467 1.00 72.56 88 LYS A N 1
ATOM 687 C CA . LYS A 1 88 ? 6.359 2.742 -19.072 1.00 72.56 88 LYS A CA 1
ATOM 688 C C . LYS A 1 88 ? 6.710 3.454 -20.384 1.00 72.56 88 LYS A C 1
ATOM 690 O O . LYS A 1 88 ? 7.370 4.489 -20.357 1.00 72.56 88 LYS A O 1
ATOM 695 N N . VAL A 1 89 ? 6.236 2.918 -21.509 1.00 70.69 89 VAL A N 1
ATOM 696 C CA . VAL A 1 89 ? 6.315 3.579 -22.825 1.00 70.69 89 VAL A CA 1
ATOM 697 C C . VAL A 1 89 ? 5.325 4.762 -22.847 1.00 70.69 89 VAL A C 1
ATOM 699 O O . VAL A 1 89 ? 4.211 4.587 -22.340 1.00 70.69 89 VAL A O 1
ATOM 702 N N . PRO A 1 90 ? 5.725 5.956 -23.336 1.00 67.81 90 PRO A N 1
ATOM 703 C CA . PRO A 1 90 ? 4.876 7.152 -23.375 1.00 67.81 90 PRO A CA 1
ATOM 704 C C . PRO A 1 90 ? 3.597 6.985 -24.202 1.00 67.81 90 PRO A C 1
ATOM 706 O O . PRO A 1 90 ? 3.623 6.240 -25.208 1.00 67.81 90 PRO A O 1
#

Sequence (90 aa):
MSEPPSEKKASLSSSSSMVPDWTQLPEELLHIIKDKLEHCFNVIHARSVCTSWRSTFPFPHSLLCPSYSLPAFGDFPYVSKGLCTLEKVP

Radius of gyration: 21.83 Å; Cα contacts (8 Å, |Δi|>4): 66; chains: 1; bounding box: 56×31×64 Å

Mean predicted aligned error: 13.78 Å

Organism: Brassica napus (NCBI:txid3708)

Solvent-accessible surface area (backbone atoms only — not comparable to ful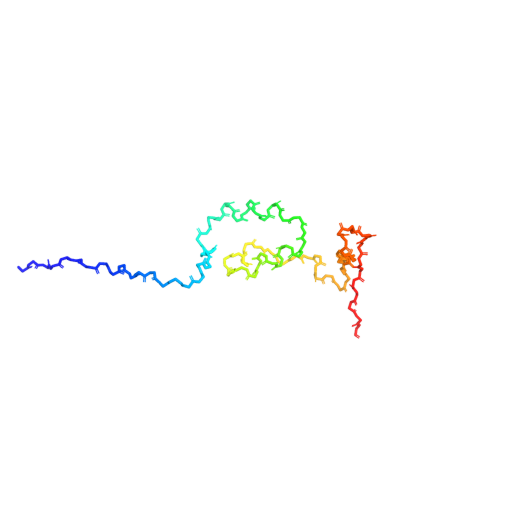l-atom values): 6065 Å² total; per-residue (Å²): 140,80,85,86,82,88,82,84,82,82,78,81,86,72,92,56,86,77,72,74,70,72,79,74,57,56,67,70,58,53,50,54,51,56,78,66,51,85,47,63,65,56,46,53,55,48,35,67,71,43,71,66,43,33,71,73,45,73,82,54,67,65,72,73,42,64,58,37,73,39,78,34,87,46,72,84,76,86,54,74,85,48,71,39,73,49,67,68,79,132

Secondary structure (DSSP, 8-state):
-PPPP----------S-----GGGS-HHHHHHHHHH--SHHHHHHHHTT-HHHHHHSPPPGGGTSSEEEEEP-PPSS-----EEEEE---